Protein AF-A0A7C2RJ03-F1 (afdb_monomer)

Solvent-accessible surface area (backbone atoms only — not comparable to full-atom values): 9992 Å² total; per-residue (Å²): 130,83,78,51,50,67,60,69,65,59,98,58,30,30,73,42,54,40,82,81,33,61,77,59,50,81,39,49,30,26,39,81,53,98,84,36,63,43,45,30,35,33,19,32,22,88,83,76,47,73,24,28,19,33,37,24,24,88,75,78,29,52,71,26,69,46,74,54,98,88,27,36,29,32,69,78,78,64,47,82,33,60,50,77,50,50,44,71,35,65,67,80,34,38,35,52,39,72,67,46,77,58,89,66,24,40,37,33,43,50,76,54,55,58,72,49,42,85,48,46,83,63,85,71,71,51,73,43,62,13,71,76,80,64,50,76,38,38,60,92,64,36,35,87,67,48,76,57,97,89,42,74,44,53,21,55,71,58,88,58,38,55,58,50,40,72,74,45,41,79,81,56,61,128

Sequence (174 aa):
IDPPTLVRAENGLIKLAVADVNDGHLHRFGYQIGG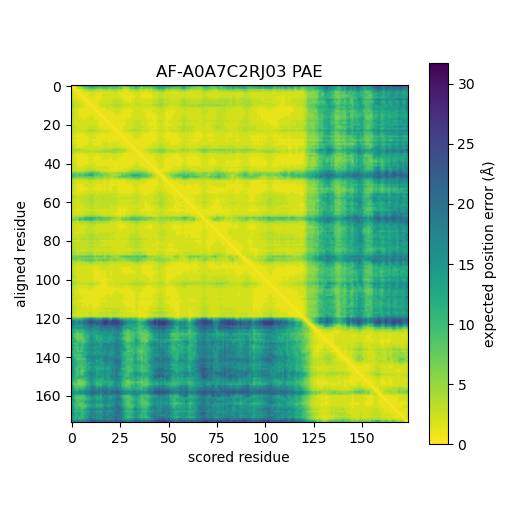TLVRFLALKTERGSIGTAFDACQICGDYGYVQEGGNIVCLNCAADIHIPTIGQGGGCNPIPLASRVEGEHLVIAVGDLAKGVASFGGSETIEVTDLVCGMKLDVADASEPVTYQGQTYYFCKMPNCAAAFKQHPEKYAR

Radius of gyration: 16.58 Å; Cα contacts (8 Å, |Δi|>4): 357; chains: 1; bounding box: 38×40×40 Å

Nearest PDB structures (foldseek):
  4i7d-assembly2_C  TM=5.861E-01  e=3.448E+00  Homo sapiens
  1k2f-a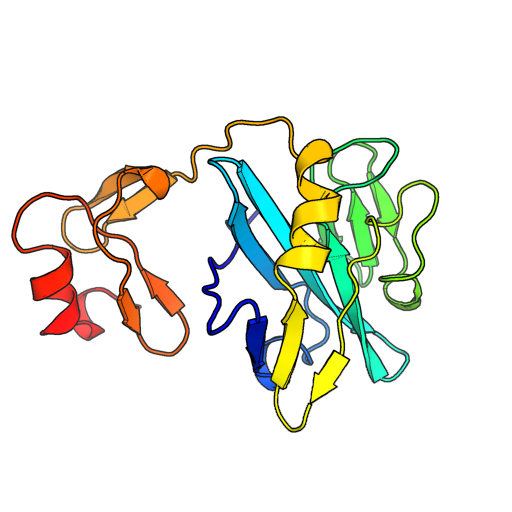ssembly2_B-2  TM=4.898E-01  e=1.266E+00  Mus musculus
  6g2d-assembly1_F  TM=4.499E-01  e=1.425E+00  Homo sapiens
  4i7b-assembly2_C  TM=5.363E-01  e=3.250E+00  Homo sapiens
  6g2d-assembly1_B  TM=4.982E-01  e=6.214E+00  Homo sapiens

Secondary structure (DSSP, 8-state):
-PPPEE---BTTEEEEEHHHH-SSS-EEEEEEETTEEEEEEEEE-TTSSEEEEES-BTTTBTT-EEEETTEEEETTT--EE-GGGTTT--TTSPPB---EEETTEEEEEHHHHHTTGGG--S----EEE-TTT--EEEGGGPPSPEEETTEEE---SSTTHHHHHHH-GGGT--

Structure (mmCIF, N/CA/C/O backbone):
data_AF-A0A7C2RJ03-F1
#
_entry.id   AF-A0A7C2RJ03-F1
#
loop_
_atom_site.group_PDB
_atom_site.id
_atom_site.type_symbol
_atom_site.label_atom_id
_atom_site.label_alt_id
_atom_site.label_comp_id
_atom_site.label_asym_id
_atom_site.label_entity_id
_atom_site.label_seq_id
_atom_site.pdbx_PDB_ins_code
_atom_site.Cartn_x
_atom_site.Cartn_y
_atom_site.Cartn_z
_atom_site.occupancy
_atom_site.B_iso_or_equiv
_atom_site.auth_seq_id
_atom_site.auth_comp_id
_atom_site.auth_asym_id
_atom_site.auth_atom_id
_atom_site.pdbx_PDB_model_num
ATOM 1 N N . ILE A 1 1 ? 13.603 2.541 7.709 1.00 67.38 1 ILE A N 1
ATOM 2 C CA . ILE A 1 1 ? 12.222 2.055 7.510 1.00 67.38 1 ILE A CA 1
ATOM 3 C C . ILE A 1 1 ? 12.260 1.042 6.410 1.00 67.38 1 ILE A C 1
ATOM 5 O O . ILE A 1 1 ? 12.878 1.325 5.389 1.00 67.38 1 ILE A O 1
ATOM 9 N N . ASP A 1 2 ? 11.661 -0.116 6.645 1.00 66.88 2 ASP A N 1
ATOM 10 C CA . ASP A 1 2 ? 11.659 -1.169 5.643 1.00 66.88 2 ASP A CA 1
ATOM 11 C C . ASP A 1 2 ? 10.883 -0.718 4.401 1.00 66.88 2 ASP A C 1
ATOM 13 O O . ASP A 1 2 ? 9.830 -0.070 4.531 1.00 66.88 2 ASP A O 1
ATOM 17 N N . PRO A 1 3 ? 11.399 -1.015 3.198 1.00 78.38 3 PRO A N 1
ATOM 18 C CA . PRO A 1 3 ? 10.695 -0.699 1.967 1.00 78.38 3 PRO A CA 1
ATOM 19 C C . PRO A 1 3 ? 9.317 -1.381 1.959 1.00 78.38 3 PRO A C 1
ATOM 21 O O . PRO A 1 3 ? 9.138 -2.422 2.596 1.00 78.38 3 PRO A O 1
ATOM 24 N N . PRO A 1 4 ? 8.324 -0.814 1.255 1.00 90.06 4 PRO A N 1
ATOM 25 C CA . PRO A 1 4 ? 7.014 -1.440 1.153 1.00 90.06 4 PRO A CA 1
ATOM 26 C C . PRO A 1 4 ? 7.115 -2.824 0.499 1.00 90.06 4 PRO A C 1
ATOM 28 O O . PRO A 1 4 ? 7.771 -2.987 -0.533 1.00 90.06 4 PRO A O 1
ATOM 31 N N . THR A 1 5 ? 6.381 -3.803 1.029 1.00 90.25 5 THR A N 1
ATOM 32 C CA . THR A 1 5 ? 6.139 -5.061 0.322 1.00 90.25 5 THR A CA 1
ATOM 33 C C . THR A 1 5 ? 5.284 -4.774 -0.901 1.00 90.25 5 THR A C 1
ATOM 35 O O . THR A 1 5 ? 4.133 -4.344 -0.822 1.00 90.25 5 THR A O 1
ATOM 38 N N . LEU A 1 6 ? 5.856 -4.988 -2.073 1.00 88.81 6 LEU A N 1
ATOM 39 C CA . LEU A 1 6 ? 5.171 -4.692 -3.318 1.00 88.81 6 LEU A CA 1
ATOM 40 C C . LEU A 1 6 ? 4.148 -5.769 -3.658 1.00 88.81 6 LEU A C 1
ATOM 42 O O . LEU A 1 6 ? 4.458 -6.964 -3.684 1.00 88.81 6 LEU A O 1
ATOM 46 N N . VAL A 1 7 ? 2.931 -5.312 -3.937 1.00 93.25 7 VAL A N 1
ATOM 47 C CA . VAL A 1 7 ? 1.754 -6.152 -4.154 1.00 93.25 7 VAL A CA 1
ATOM 48 C C . VAL A 1 7 ? 1.292 -6.081 -5.602 1.00 93.25 7 VAL A C 1
ATOM 50 O O . VAL A 1 7 ? 1.579 -5.131 -6.330 1.00 93.25 7 VAL A O 1
ATOM 53 N N . ARG A 1 8 ? 0.555 -7.107 -6.025 1.00 91.00 8 ARG A N 1
ATOM 54 C CA . ARG A 1 8 ? -0.059 -7.188 -7.353 1.00 91.00 8 ARG A CA 1
ATOM 55 C C . ARG A 1 8 ? -1.572 -7.191 -7.227 1.00 91.00 8 ARG A C 1
ATOM 57 O O . ARG A 1 8 ? -2.116 -7.554 -6.185 1.00 91.00 8 ARG A O 1
ATOM 64 N N . ALA A 1 9 ? -2.234 -6.798 -8.307 1.00 92.56 9 ALA A N 1
ATOM 65 C CA . ALA A 1 9 ? -3.679 -6.861 -8.417 1.00 92.56 9 ALA A CA 1
ATOM 66 C C . ALA A 1 9 ? -4.091 -7.912 -9.449 1.00 92.56 9 ALA A C 1
ATOM 68 O O . ALA A 1 9 ? -3.496 -8.015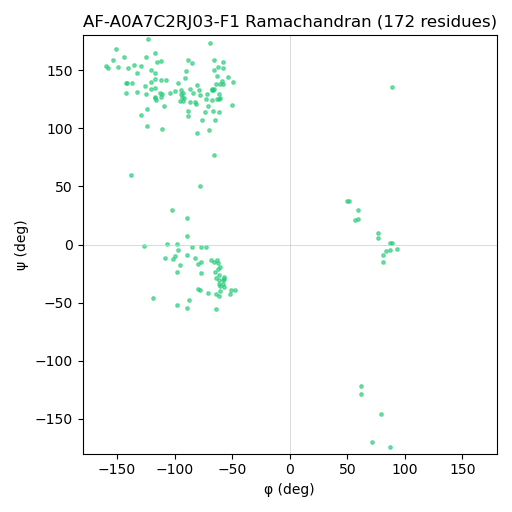 -10.520 1.00 92.56 9 ALA A O 1
ATOM 69 N N . GLU A 1 10 ? -5.164 -8.631 -9.149 1.00 91.88 10 GLU A N 1
ATOM 70 C CA . GLU A 1 10 ? -5.856 -9.529 -10.066 1.00 91.88 10 GLU A CA 1
ATOM 71 C C . GLU A 1 10 ? -7.275 -9.001 -10.265 1.00 91.88 10 GLU A C 1
ATOM 73 O O . GLU A 1 10 ? -7.992 -8.743 -9.297 1.00 91.88 10 GLU A O 1
ATOM 78 N N . ASN A 1 11 ? -7.690 -8.795 -11.518 1.00 93.75 11 ASN A N 1
ATOM 79 C CA . ASN A 1 11 ? -9.011 -8.242 -11.852 1.00 93.75 11 ASN A CA 1
ATOM 80 C C . ASN A 1 11 ? -9.340 -6.926 -11.111 1.00 93.75 11 ASN A C 1
ATOM 82 O O . ASN A 1 11 ? -10.472 -6.700 -10.689 1.00 93.75 11 ASN A O 1
ATOM 86 N N . GLY A 1 12 ? -8.338 -6.059 -10.924 1.00 95.31 12 GLY A N 1
ATOM 87 C CA . GLY A 1 12 ? -8.495 -4.772 -10.235 1.00 95.31 12 GLY A CA 1
ATOM 88 C C . GLY A 1 12 ? -8.582 -4.862 -8.707 1.00 95.31 12 GLY A C 1
ATOM 89 O O . GLY A 1 12 ? -8.886 -3.855 -8.063 1.00 95.31 12 GLY A O 1
ATOM 90 N N . LEU A 1 13 ? -8.306 -6.031 -8.121 1.00 97.94 13 LEU A N 1
ATOM 91 C CA . LEU A 1 13 ? -8.324 -6.266 -6.680 1.00 97.94 13 LEU A CA 1
ATOM 92 C C . LEU A 1 13 ? -6.958 -6.734 -6.184 1.00 97.94 13 LEU A C 1
ATOM 94 O O . LEU A 1 13 ? -6.361 -7.648 -6.745 1.00 97.94 13 LEU A O 1
ATOM 98 N N . ILE A 1 14 ? -6.505 -6.145 -5.086 1.00 98.12 14 ILE A N 1
ATOM 99 C CA . ILE A 1 14 ? -5.387 -6.647 -4.291 1.00 98.12 14 ILE A CA 1
ATOM 100 C C . ILE A 1 14 ? -5.979 -7.507 -3.181 1.00 98.12 14 ILE A C 1
ATOM 102 O O . ILE A 1 14 ? -6.941 -7.096 -2.527 1.00 98.12 14 ILE A O 1
ATOM 106 N N . LYS A 1 15 ? -5.410 -8.696 -2.982 1.00 97.75 15 LYS A N 1
ATOM 107 C CA . LYS A 1 15 ? -5.809 -9.636 -1.934 1.00 97.75 15 LYS A CA 1
ATOM 108 C C . LYS A 1 15 ? -4.595 -9.965 -1.079 1.00 97.75 15 LYS A C 1
ATOM 110 O O . LYS A 1 15 ? -3.632 -10.534 -1.579 1.00 97.75 15 LYS A O 1
ATOM 115 N N . LEU A 1 16 ? -4.655 -9.598 0.194 1.00 97.19 16 LEU A N 1
ATOM 116 C CA . LEU A 1 16 ? -3.635 -9.914 1.194 1.00 97.19 16 LEU A CA 1
ATOM 117 C C . LEU A 1 16 ? -4.195 -10.983 2.123 1.00 97.19 16 LEU A C 1
ATOM 119 O O . LEU A 1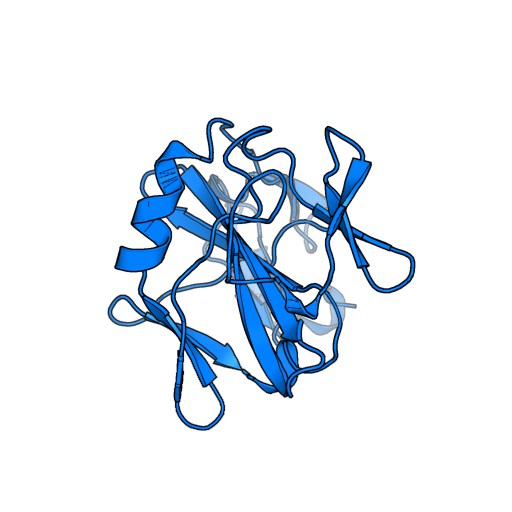 16 ? -5.384 -10.927 2.440 1.00 97.19 16 LEU A O 1
ATOM 123 N N . ALA A 1 17 ? -3.397 -11.956 2.559 1.00 97.25 17 ALA A N 1
ATOM 124 C CA . ALA A 1 17 ? -3.884 -12.896 3.560 1.00 97.25 17 ALA A CA 1
ATOM 125 C C . ALA A 1 17 ? -4.104 -12.148 4.882 1.00 97.25 17 ALA A C 1
ATOM 127 O O . ALA A 1 17 ? -3.254 -11.384 5.331 1.00 97.25 17 ALA A O 1
ATOM 128 N N . VAL A 1 18 ? -5.251 -12.367 5.523 1.00 97.88 18 VAL A N 1
ATOM 129 C CA . VAL A 1 18 ? -5.555 -11.781 6.837 1.00 97.88 18 VAL A CA 1
ATOM 130 C C . VAL A 1 18 ? -4.491 -12.181 7.858 1.00 97.88 18 VAL A C 1
ATOM 132 O O . VAL A 1 18 ? -4.117 -11.361 8.689 1.00 97.88 18 VAL A O 1
ATOM 135 N N . ALA A 1 19 ? -3.975 -13.410 7.774 1.00 96.38 19 ALA A N 1
ATOM 136 C CA . ALA A 1 19 ? -2.917 -13.906 8.650 1.00 96.38 19 ALA A CA 1
ATOM 137 C C . ALA A 1 19 ? -1.639 -13.049 8.606 1.00 96.38 19 ALA A C 1
ATOM 139 O O . ALA A 1 19 ? -0.987 -12.913 9.636 1.00 96.38 19 ALA A O 1
ATOM 140 N N . ASP A 1 20 ? -1.340 -12.424 7.464 1.00 95.00 20 ASP A N 1
ATOM 141 C CA . ASP A 1 20 ? -0.116 -11.640 7.268 1.00 95.00 20 ASP A CA 1
ATOM 142 C C . ASP A 1 20 ? -0.211 -10.233 7.868 1.00 95.00 20 ASP A C 1
ATOM 144 O O . ASP A 1 20 ? 0.805 -9.576 8.023 1.00 95.00 20 ASP A O 1
ATOM 148 N N . VAL A 1 21 ? -1.418 -9.743 8.178 1.00 96.12 21 VAL A N 1
ATOM 149 C CA . VAL A 1 21 ? -1.646 -8.349 8.622 1.00 96.12 21 VAL A CA 1
ATOM 150 C C . VAL A 1 21 ? -2.419 -8.235 9.939 1.00 96.12 21 VAL A C 1
ATOM 152 O O . VAL A 1 21 ? -2.685 -7.135 10.429 1.00 96.12 21 VAL A O 1
ATOM 155 N N . ASN A 1 22 ? -2.82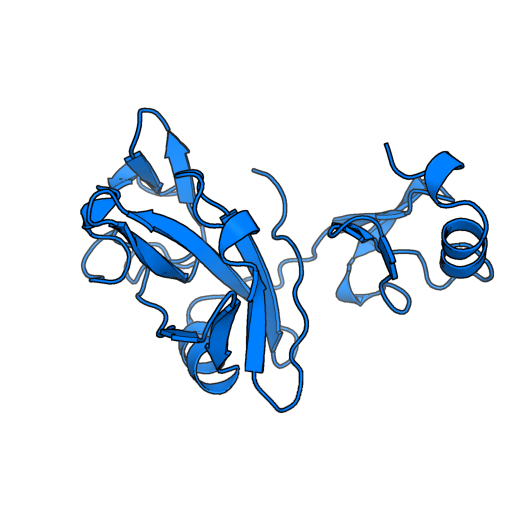5 -9.370 10.514 1.00 95.81 22 ASN A N 1
ATOM 156 C CA . ASN A 1 22 ? -3.659 -9.450 11.715 1.00 95.81 22 ASN A CA 1
ATOM 157 C C . ASN A 1 22 ? -2.855 -9.797 12.986 1.00 95.81 22 ASN A C 1
ATOM 159 O O . ASN A 1 22 ? -3.375 -10.421 13.916 1.00 95.81 22 ASN A O 1
ATOM 163 N N . ASP A 1 23 ? -1.585 -9.405 13.029 1.00 93.62 23 ASP A N 1
ATOM 164 C CA . ASP A 1 23 ? -0.640 -9.656 14.126 1.00 93.62 23 ASP A CA 1
ATOM 165 C C . ASP A 1 23 ? -0.467 -8.452 15.075 1.00 93.62 23 ASP A C 1
ATOM 167 O O . ASP A 1 23 ? 0.086 -8.596 16.161 1.00 93.62 23 ASP A O 1
ATOM 171 N N . GLY A 1 24 ? -1.000 -7.281 14.706 1.00 92.31 24 GLY A N 1
ATOM 172 C CA . GLY A 1 24 ? -0.855 -6.033 15.469 1.00 92.31 24 GLY A CA 1
ATOM 173 C C . GLY A 1 24 ? 0.381 -5.219 15.092 1.00 92.31 24 GLY A C 1
ATOM 174 O O . GLY A 1 24 ? 0.590 -4.142 15.657 1.00 92.31 24 GLY A O 1
ATOM 175 N N . HIS A 1 25 ? 1.167 -5.693 14.127 1.00 94.44 25 HIS A N 1
ATOM 176 C CA . HIS A 1 25 ? 2.282 -4.956 13.562 1.00 94.44 25 HIS A CA 1
ATOM 177 C C . HIS A 1 25 ? 1.840 -4.114 12.364 1.00 94.44 25 HIS A C 1
ATOM 179 O O . HIS A 1 25 ? 0.890 -4.448 11.658 1.00 94.44 25 HIS A O 1
ATOM 185 N N . LEU A 1 26 ? 2.510 -2.982 12.152 1.00 95.56 26 LEU A N 1
ATOM 186 C CA . LEU A 1 26 ? 2.328 -2.155 10.967 1.00 95.56 26 LEU A CA 1
ATOM 187 C C . LEU A 1 26 ? 2.983 -2.833 9.765 1.00 95.56 26 LEU A C 1
ATOM 189 O O . LEU A 1 26 ? 4.206 -2.916 9.677 1.00 95.56 26 LEU A O 1
ATOM 193 N N . HIS A 1 27 ? 2.157 -3.245 8.808 1.00 96.75 27 HIS A N 1
ATOM 194 C CA . HIS A 1 27 ? 2.600 -3.770 7.522 1.00 96.75 27 HIS A CA 1
ATOM 195 C C . HIS A 1 27 ? 2.504 -2.687 6.468 1.00 96.75 27 HIS A C 1
ATOM 197 O O . HIS A 1 27 ? 1.474 -2.020 6.348 1.00 96.75 27 HIS A O 1
ATOM 203 N N . ARG A 1 28 ? 3.573 -2.515 5.692 1.00 96.31 28 ARG A N 1
ATOM 204 C CA . ARG A 1 28 ? 3.642 -1.522 4.622 1.00 96.31 28 ARG A CA 1
ATOM 205 C C . ARG A 1 28 ? 3.660 -2.219 3.278 1.00 96.31 28 ARG A C 1
ATOM 207 O O . ARG A 1 28 ? 4.498 -3.081 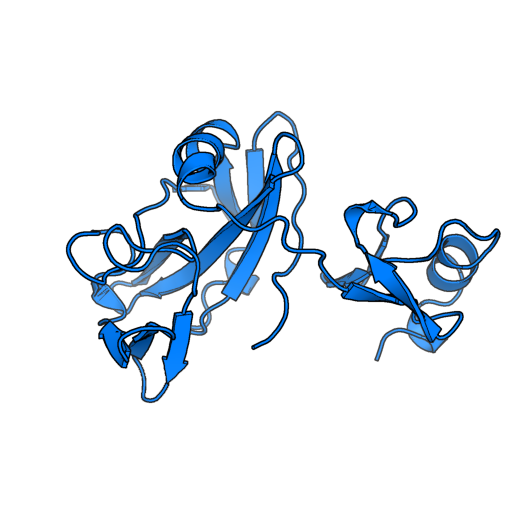3.030 1.00 96.31 28 ARG A O 1
ATOM 214 N N . PHE A 1 29 ? 2.784 -1.775 2.393 1.00 96.81 29 PHE A N 1
ATOM 215 C CA . PHE A 1 29 ? 2.659 -2.282 1.040 1.00 96.81 29 PHE A CA 1
ATOM 216 C C . PHE A 1 29 ? 2.782 -1.160 0.019 1.00 96.81 29 PHE A C 1
ATOM 218 O O . PHE A 1 29 ? 2.617 0.016 0.342 1.00 96.81 29 PHE A O 1
ATOM 225 N N . GLY A 1 30 ? 3.068 -1.527 -1.227 1.00 94.62 30 GLY A N 1
ATOM 226 C CA . GLY A 1 30 ? 3.179 -0.581 -2.329 1.00 94.62 30 GLY A CA 1
ATOM 227 C C . GLY A 1 30 ? 2.595 -1.139 -3.616 1.00 94.62 30 GLY A C 1
ATOM 228 O O . GLY A 1 30 ? 2.786 -2.313 -3.937 1.00 94.62 30 GLY A O 1
ATOM 229 N N . TYR A 1 31 ? 1.882 -0.293 -4.353 1.00 94.06 31 TYR A N 1
ATOM 230 C CA . TYR A 1 31 ? 1.304 -0.629 -5.649 1.00 94.06 31 TYR A CA 1
ATOM 231 C C . TYR A 1 31 ? 1.607 0.476 -6.665 1.00 94.06 31 TYR A C 1
ATOM 233 O O . TYR A 1 31 ? 1.409 1.657 -6.384 1.00 94.06 31 TYR A O 1
ATOM 241 N N . GLN A 1 32 ? 2.093 0.093 -7.845 1.00 89.56 32 GLN A N 1
ATOM 242 C CA . GLN A 1 32 ? 2.448 1.032 -8.909 1.00 89.56 32 GLN A CA 1
ATOM 243 C C . GLN A 1 32 ? 1.204 1.445 -9.711 1.00 89.56 32 GLN A C 1
ATOM 245 O O . GLN A 1 32 ? 0.527 0.600 -10.299 1.00 89.56 32 GLN A O 1
ATOM 250 N N . ILE A 1 33 ? 0.917 2.749 -9.772 1.00 89.12 33 ILE A N 1
ATOM 251 C CA . ILE A 1 33 ? -0.178 3.336 -10.560 1.00 89.12 33 ILE A CA 1
ATOM 252 C C . ILE A 1 33 ? 0.381 4.474 -11.404 1.00 89.12 33 ILE A C 1
ATOM 254 O O . ILE A 1 33 ? 0.762 5.512 -10.876 1.00 89.12 33 ILE A O 1
ATOM 258 N N . GLY A 1 34 ? 0.420 4.296 -12.727 1.00 82.94 34 GLY A N 1
ATOM 259 C CA . GLY A 1 34 ? 0.850 5.363 -13.640 1.00 82.94 34 GLY A CA 1
ATOM 260 C C . GLY A 1 34 ? 2.277 5.870 -13.388 1.00 82.94 34 GLY A C 1
ATOM 261 O O . GLY A 1 34 ? 2.546 7.038 -13.641 1.00 82.94 34 GLY A O 1
ATOM 262 N N . GLY A 1 35 ? 3.168 5.013 -12.873 1.00 80.50 35 GLY A N 1
ATOM 263 C CA . GLY A 1 35 ? 4.543 5.370 -12.499 1.00 80.50 35 GLY A CA 1
ATOM 264 C C . GLY A 1 35 ? 4.698 5.923 -11.078 1.00 80.50 35 GLY A C 1
ATOM 265 O O . GLY A 1 35 ? 5.823 6.133 -10.638 1.00 80.50 35 GLY A O 1
ATOM 266 N N . THR A 1 36 ? 3.599 6.131 -10.351 1.00 87.19 36 THR A N 1
ATOM 267 C CA . THR A 1 36 ? 3.618 6.500 -8.934 1.00 87.19 36 THR A CA 1
ATOM 268 C C . THR A 1 36 ? 3.504 5.254 -8.069 1.00 87.19 36 THR A C 1
ATOM 270 O O . THR A 1 36 ? 2.547 4.482 -8.189 1.00 87.19 36 THR A O 1
ATOM 273 N N . LEU A 1 37 ? 4.436 5.100 -7.132 1.00 90.12 37 LEU A N 1
ATOM 274 C CA . LEU A 1 37 ? 4.307 4.128 -6.062 1.00 90.12 37 LEU A CA 1
ATOM 275 C C . LEU A 1 37 ? 3.319 4.645 -5.014 1.00 90.12 37 LEU A C 1
ATOM 277 O O . LEU A 1 37 ? 3.637 5.522 -4.217 1.00 90.12 37 LEU A O 1
ATOM 281 N N . VAL A 1 38 ? 2.130 4.056 -4.970 1.00 95.19 38 VAL A N 1
ATOM 282 C CA . VAL A 1 38 ? 1.153 4.336 -3.918 1.00 95.19 38 VAL A CA 1
ATOM 283 C C . VAL A 1 38 ? 1.410 3.388 -2.757 1.00 95.19 38 VAL A C 1
ATOM 285 O O . VAL A 1 38 ? 1.181 2.179 -2.874 1.00 95.19 38 VAL A O 1
ATOM 288 N N . ARG A 1 39 ? 1.893 3.928 -1.636 1.00 96.94 39 ARG A N 1
ATOM 289 C CA . ARG A 1 39 ? 2.141 3.151 -0.417 1.00 96.94 39 ARG A CA 1
ATOM 290 C C . ARG A 1 39 ? 0.923 3.146 0.497 1.00 96.94 39 ARG A C 1
ATOM 292 O O . ARG A 1 39 ? 0.220 4.146 0.645 1.00 96.94 39 ARG A O 1
ATOM 299 N N . PHE A 1 40 ? 0.680 2.021 1.150 1.00 98.12 40 PHE A N 1
ATOM 300 C CA . PHE A 1 40 ? -0.392 1.889 2.127 1.00 98.12 40 PHE A CA 1
ATOM 301 C C . PHE A 1 40 ? 0.016 0.990 3.289 1.00 98.12 40 PHE A C 1
ATOM 303 O O . PHE A 1 40 ? 0.978 0.229 3.214 1.00 98.12 40 PHE A O 1
ATOM 310 N N . LEU A 1 41 ? -0.725 1.121 4.377 1.00 97.94 41 LEU A N 1
ATOM 311 C CA . LEU A 1 41 ? -0.507 0.495 5.665 1.00 97.94 41 LEU A CA 1
ATOM 312 C C . LEU A 1 41 ? -1.683 -0.425 5.979 1.00 97.94 41 LEU A C 1
ATOM 314 O O . LEU A 1 41 ? -2.836 -0.072 5.706 1.00 97.94 41 LEU A O 1
ATOM 318 N N . ALA A 1 42 ? -1.399 -1.569 6.592 1.00 97.88 42 ALA A N 1
ATOM 319 C CA . ALA A 1 42 ? -2.404 -2.438 7.190 1.00 97.88 42 ALA A CA 1
ATOM 320 C C . ALA A 1 42 ? -1.922 -2.946 8.550 1.00 97.88 42 ALA A C 1
ATOM 322 O O . ALA A 1 42 ? -0.753 -3.291 8.705 1.00 97.88 42 ALA A O 1
ATOM 323 N N . LEU A 1 43 ? -2.823 -2.985 9.529 1.00 96.31 43 LEU A N 1
ATOM 324 C CA . LEU A 1 43 ? -2.566 -3.597 10.831 1.00 96.31 43 LEU A CA 1
ATOM 325 C C . LEU A 1 43 ? -3.858 -3.953 11.552 1.00 96.31 43 LEU A C 1
ATOM 327 O O . LEU A 1 43 ? -4.893 -3.297 11.380 1.00 96.31 43 LEU A O 1
ATOM 331 N N . LYS A 1 44 ? -3.782 -4.951 12.429 1.00 95.94 44 LYS A N 1
ATOM 332 C CA . LYS A 1 44 ? -4.838 -5.221 13.402 1.00 95.94 44 LYS A CA 1
ATOM 333 C C . LYS A 1 44 ? -5.018 -4.028 14.333 1.00 95.94 44 LYS A C 1
ATOM 335 O O . LYS A 1 44 ? -4.090 -3.603 15.013 1.00 95.94 44 LYS A O 1
ATOM 340 N N . THR A 1 45 ? -6.245 -3.538 14.415 1.00 91.00 45 THR A N 1
ATOM 341 C CA . THR A 1 45 ? -6.647 -2.574 15.438 1.00 91.00 45 THR A CA 1
ATOM 342 C C . THR A 1 45 ? -7.037 -3.294 16.724 1.00 91.00 45 THR A C 1
ATOM 344 O O . THR A 1 45 ? -7.508 -4.432 16.703 1.00 91.00 45 THR A O 1
ATOM 347 N N . GLU A 1 46 ? -6.958 -2.602 17.858 1.00 85.25 46 GLU A N 1
ATOM 348 C CA . GLU A 1 46 ? -7.415 -3.136 19.151 1.00 85.25 46 GLU A CA 1
ATOM 349 C C . GLU A 1 46 ? -8.923 -3.449 19.178 1.00 85.25 46 GLU A C 1
ATOM 351 O O . GLU A 1 46 ? -9.393 -4.204 20.025 1.00 85.25 46 GLU A O 1
ATOM 356 N N . ARG A 1 47 ? -9.691 -2.926 18.210 1.00 79.81 47 ARG A N 1
ATOM 357 C CA . ARG A 1 47 ? -11.113 -3.250 18.012 1.00 79.81 47 ARG A CA 1
ATOM 358 C C . ARG A 1 47 ? -11.338 -4.606 17.331 1.00 79.81 47 ARG A C 1
ATOM 360 O O . ARG A 1 47 ? -12.481 -4.994 17.119 1.00 79.81 47 ARG A O 1
ATOM 367 N N . GLY A 1 48 ? -10.270 -5.311 16.955 1.00 81.19 48 GLY A N 1
ATOM 368 C CA . GLY A 1 48 ? -10.319 -6.613 16.286 1.00 81.19 48 GLY A CA 1
ATOM 369 C C . GLY A 1 48 ? -10.502 -6.549 14.766 1.00 81.19 48 GLY A C 1
ATOM 370 O O . GLY A 1 48 ? -10.417 -7.582 14.110 1.00 81.19 48 GLY A O 1
ATOM 371 N N . SER A 1 49 ? -10.715 -5.360 14.193 1.00 91.00 49 SER A N 1
ATOM 372 C CA . SER A 1 49 ? -10.728 -5.126 12.742 1.00 91.00 49 SER A CA 1
ATOM 373 C C . SER A 1 49 ? -9.331 -4.807 12.209 1.00 91.00 49 SER A C 1
ATOM 375 O O . SER A 1 49 ? -8.490 -4.317 12.963 1.00 91.00 49 SER A O 1
ATOM 377 N N . ILE A 1 50 ? -9.093 -4.997 10.910 1.00 97.31 50 ILE A N 1
ATOM 378 C CA . ILE A 1 50 ? -7.874 -4.513 10.244 1.00 97.31 50 ILE A CA 1
ATOM 379 C C . ILE A 1 50 ? -8.099 -3.067 9.795 1.00 97.31 50 ILE A C 1
ATOM 381 O O . ILE A 1 50 ? -9.047 -2.782 9.066 1.00 97.31 50 ILE A O 1
ATOM 385 N N . GLY A 1 51 ? -7.244 -2.156 10.252 1.00 96.69 51 GLY A N 1
ATOM 386 C CA . GLY A 1 51 ? -7.220 -0.772 9.799 1.00 96.69 51 GLY A CA 1
ATOM 387 C C . GLY A 1 51 ? -6.355 -0.650 8.551 1.00 96.69 51 GLY A C 1
ATOM 388 O O . GLY A 1 51 ? -5.245 -1.177 8.524 1.00 96.69 51 GLY A O 1
ATOM 389 N N . THR A 1 52 ? -6.850 0.057 7.535 1.00 98.31 52 THR A N 1
ATOM 390 C CA . THR A 1 52 ? -6.110 0.352 6.302 1.00 98.31 52 THR A CA 1
ATOM 391 C C . THR A 1 52 ? -6.076 1.843 6.020 1.00 98.31 52 THR A C 1
ATOM 393 O O . THR A 1 52 ? -7.084 2.546 6.134 1.00 98.31 52 THR A O 1
ATOM 396 N N . ALA A 1 53 ? -4.908 2.332 5.628 1.00 98.38 53 ALA A N 1
ATOM 397 C CA . ALA A 1 53 ? -4.698 3.732 5.293 1.00 98.38 53 ALA A CA 1
ATOM 398 C C . ALA A 1 53 ? -3.544 3.890 4.305 1.00 98.38 53 ALA A C 1
ATOM 400 O O . ALA A 1 53 ? -2.693 3.016 4.207 1.00 98.38 53 ALA A O 1
ATOM 401 N N . PHE A 1 54 ? -3.491 5.001 3.584 1.00 98.38 54 PHE A N 1
ATOM 402 C CA . PHE A 1 54 ? -2.298 5.376 2.833 1.00 98.38 54 PHE A CA 1
ATOM 403 C C . PHE A 1 54 ? -1.141 5.672 3.790 1.00 98.38 54 PHE A C 1
ATOM 405 O O . PHE A 1 54 ? -1.359 6.169 4.894 1.00 98.38 54 PHE A O 1
ATOM 412 N N . ASP A 1 55 ? 0.092 5.427 3.354 1.00 97.19 55 ASP A N 1
ATOM 413 C CA . ASP A 1 55 ? 1.306 5.819 4.087 1.00 97.19 55 ASP A CA 1
ATOM 414 C C . ASP A 1 55 ? 1.589 7.326 3.904 1.00 97.19 55 ASP A C 1
ATOM 416 O O . ASP A 1 55 ? 2.667 7.739 3.483 1.00 97.19 55 ASP A O 1
ATOM 420 N N . ALA A 1 56 ? 0.560 8.143 4.143 1.00 96.38 56 ALA A N 1
ATOM 421 C CA . ALA A 1 56 ? 0.543 9.589 3.963 1.00 96.38 56 ALA A CA 1
ATOM 422 C C . ALA A 1 56 ? -0.562 10.245 4.820 1.00 96.38 56 ALA A C 1
ATOM 424 O O . ALA A 1 56 ? -1.607 9.632 5.057 1.00 96.38 56 ALA A O 1
ATOM 425 N N . CYS A 1 57 ? -0.381 11.510 5.228 1.00 96.00 57 CYS A N 1
ATOM 426 C CA . CYS A 1 57 ? -1.464 12.344 5.787 1.00 96.00 57 CYS A CA 1
ATOM 427 C C . CYS A 1 57 ? -1.770 13.576 4.943 1.00 96.00 57 CYS A C 1
ATOM 429 O O . CYS A 1 57 ? -0.966 14.037 4.140 1.00 96.00 57 CYS A O 1
ATOM 431 N N . GLN A 1 58 ? -2.927 14.173 5.231 1.00 94.38 58 GLN A N 1
ATOM 432 C CA . GLN A 1 58 ? -3.390 15.429 4.637 1.00 94.38 58 GLN A CA 1
ATOM 433 C C . GLN A 1 58 ? -2.486 16.631 4.954 1.00 94.38 58 GLN A C 1
ATOM 435 O O . GLN A 1 58 ? -2.557 17.634 4.252 1.00 94.38 58 GLN A O 1
ATOM 440 N N . ILE A 1 59 ? -1.682 16.5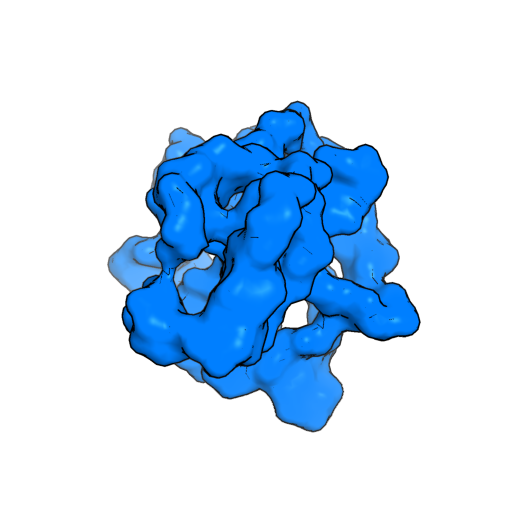55 6.023 1.00 94.88 59 ILE A N 1
ATOM 441 C CA . ILE A 1 59 ? -0.844 17.670 6.490 1.00 94.88 59 ILE A CA 1
ATOM 442 C C . ILE A 1 59 ? 0.591 17.538 5.982 1.00 94.88 59 ILE A C 1
ATOM 444 O O . ILE A 1 59 ? 1.135 18.491 5.437 1.00 94.88 59 ILE A O 1
ATOM 448 N N . CYS A 1 60 ? 1.217 16.377 6.188 1.00 94.50 60 CYS A N 1
ATOM 449 C CA . CYS A 1 60 ? 2.634 16.187 5.878 1.00 94.50 60 CYS A CA 1
ATOM 450 C C . CYS A 1 60 ? 2.869 15.581 4.492 1.00 94.50 60 CYS A C 1
ATOM 452 O O . CYS A 1 60 ? 3.981 15.684 3.998 1.00 94.50 60 CYS A O 1
ATOM 454 N N . GLY A 1 61 ? 1.869 14.961 3.860 1.00 93.00 61 GLY A N 1
ATOM 455 C CA . GLY A 1 61 ? 2.077 14.194 2.632 1.00 93.00 61 GLY A CA 1
ATOM 456 C C . GLY A 1 61 ? 2.643 12.800 2.912 1.00 93.00 61 GLY A C 1
ATOM 457 O O . GLY A 1 61 ? 2.311 12.190 3.931 1.00 93.00 61 GLY A O 1
ATOM 458 N N . ASP A 1 62 ? 3.483 12.308 2.006 1.00 93.88 62 ASP A N 1
ATOM 459 C CA . ASP A 1 62 ? 3.998 10.936 1.894 1.00 93.88 62 ASP A CA 1
ATOM 460 C C . ASP A 1 62 ? 5.291 10.661 2.676 1.00 93.88 62 ASP A C 1
ATOM 462 O O . ASP A 1 62 ? 5.983 9.688 2.387 1.00 93.88 62 ASP A O 1
ATOM 466 N N . TYR A 1 63 ? 5.609 11.442 3.714 1.00 93.06 63 TYR A N 1
ATOM 467 C CA . TYR A 1 63 ? 6.756 11.138 4.589 1.00 93.06 63 TYR A CA 1
ATOM 468 C C . TYR A 1 63 ? 6.656 9.750 5.230 1.00 93.06 63 TYR A C 1
ATOM 470 O O . TYR A 1 63 ? 7.680 9.130 5.503 1.00 93.06 63 TYR A O 1
ATOM 478 N N . GLY A 1 64 ? 5.427 9.279 5.456 1.00 94.31 64 GLY A N 1
ATOM 479 C CA . GLY A 1 64 ? 5.119 7.954 5.971 1.00 94.31 64 GLY A CA 1
ATOM 480 C C . GLY A 1 64 ? 5.109 7.837 7.493 1.00 94.31 64 GLY A C 1
ATOM 481 O O . GLY A 1 64 ? 5.229 8.818 8.239 1.00 94.31 64 GLY A O 1
ATOM 482 N N . TYR A 1 65 ? 4.950 6.593 7.938 1.00 96.31 65 TYR A N 1
ATOM 483 C CA . TYR A 1 65 ? 4.761 6.241 9.340 1.00 96.31 65 TYR A CA 1
ATOM 484 C C . TYR A 1 65 ? 5.597 5.042 9.784 1.00 96.31 65 TYR A C 1
ATOM 486 O O . TYR A 1 65 ? 5.922 4.156 8.991 1.00 96.31 65 TYR A O 1
ATOM 494 N N . VAL A 1 66 ? 5.887 4.977 11.083 1.00 95.69 66 VAL A N 1
ATOM 495 C CA . VAL A 1 66 ? 6.533 3.839 11.756 1.00 95.69 66 VAL A CA 1
ATOM 496 C C . VAL A 1 66 ? 5.731 3.434 12.990 1.00 95.69 66 VAL A C 1
ATOM 498 O O . VAL A 1 66 ? 5.020 4.258 13.548 1.00 95.69 66 VAL A O 1
ATOM 501 N N . GLN A 1 67 ? 5.808 2.176 13.417 1.00 95.56 67 GLN A N 1
ATOM 502 C CA . GLN A 1 67 ? 5.214 1.751 14.683 1.00 95.56 67 GLN A CA 1
ATOM 503 C C . GLN A 1 67 ? 6.246 1.843 15.808 1.00 95.56 67 GLN A C 1
ATOM 505 O O . GLN A 1 67 ? 7.294 1.205 15.737 1.00 95.56 67 GLN A O 1
ATOM 510 N N . GLU A 1 68 ? 5.933 2.597 16.859 1.00 93.38 68 GLU A N 1
ATOM 511 C CA . GLU A 1 68 ? 6.783 2.783 18.036 1.00 93.38 68 GLU A CA 1
ATOM 512 C C . GLU A 1 68 ? 5.921 2.845 19.300 1.00 93.38 68 GLU A C 1
ATOM 514 O O . GLU A 1 68 ? 4.846 3.438 19.304 1.00 93.38 68 GLU A O 1
ATOM 519 N N . GLY A 1 69 ? 6.368 2.211 20.389 1.00 83.44 69 GLY A N 1
ATOM 520 C CA . GLY A 1 69 ? 5.715 2.352 21.698 1.00 83.44 69 GLY A CA 1
ATOM 521 C C . GLY A 1 69 ? 4.241 1.921 21.762 1.00 83.44 69 GLY A C 1
ATOM 522 O O . GLY A 1 69 ? 3.527 2.366 22.653 1.00 83.44 69 GLY A O 1
ATOM 523 N N . GLY A 1 70 ? 3.782 1.069 20.837 1.00 86.06 70 GLY A N 1
ATOM 524 C CA . GLY A 1 70 ? 2.380 0.638 20.744 1.00 86.06 70 GLY A CA 1
ATOM 525 C C . GLY A 1 70 ? 1.483 1.556 19.908 1.00 86.06 70 GLY A C 1
ATOM 526 O O . GLY A 1 70 ? 0.308 1.251 19.743 1.00 86.06 70 GLY A O 1
ATOM 527 N N . ASN A 1 71 ? 2.031 2.623 19.330 1.00 92.69 71 ASN A N 1
ATOM 528 C CA . ASN A 1 71 ? 1.329 3.547 18.448 1.00 92.69 71 ASN A CA 1
ATOM 529 C C . ASN A 1 71 ? 2.016 3.644 17.082 1.00 92.69 71 ASN A C 1
ATOM 531 O O . ASN A 1 71 ? 3.055 3.028 16.834 1.00 92.69 71 ASN A O 1
ATOM 535 N N . ILE A 1 72 ? 1.414 4.415 16.180 1.00 95.56 72 ILE A N 1
ATOM 536 C CA . ILE A 1 72 ? 1.986 4.761 14.883 1.00 95.56 72 ILE A CA 1
ATOM 537 C C . ILE A 1 72 ? 2.498 6.205 14.937 1.00 95.56 72 ILE A C 1
ATOM 539 O O . ILE A 1 72 ? 1.768 7.101 15.324 1.00 95.56 72 ILE A O 1
ATOM 543 N N . VAL A 1 73 ? 3.731 6.464 14.521 1.00 97.00 73 VAL A N 1
ATOM 544 C CA . VAL A 1 73 ? 4.367 7.785 14.585 1.00 97.00 73 VAL A CA 1
ATOM 545 C C . VAL A 1 73 ? 4.587 8.326 13.177 1.00 97.00 73 VAL A C 1
ATOM 547 O O . VAL A 1 73 ? 5.126 7.633 12.312 1.00 97.00 73 VAL A O 1
ATOM 550 N N . CYS A 1 74 ? 4.166 9.571 12.937 1.00 96.50 74 CYS A N 1
ATOM 551 C CA . CYS A 1 74 ? 4.455 10.282 11.689 1.00 96.50 74 CYS A CA 1
ATOM 552 C C . CYS A 1 74 ? 5.932 10.677 11.628 1.00 96.50 74 CYS A C 1
ATOM 554 O O . CYS A 1 74 ? 6.443 11.336 12.532 1.00 96.50 74 CYS A O 1
ATOM 556 N N . LEU A 1 75 ? 6.600 10.366 10.524 1.00 94.81 75 LEU A N 1
ATOM 557 C CA . LEU A 1 75 ? 8.044 10.577 10.390 1.00 94.81 75 LEU A CA 1
ATOM 558 C C . LEU A 1 75 ? 8.447 12.027 10.140 1.00 94.81 75 LEU A C 1
ATOM 560 O O . LEU A 1 75 ? 9.617 12.368 10.281 1.00 94.81 75 LEU A O 1
ATOM 564 N N . ASN A 1 76 ? 7.490 12.879 9.772 1.00 95.81 76 ASN A N 1
ATOM 565 C CA . ASN A 1 76 ? 7.743 14.301 9.576 1.00 95.81 76 ASN A CA 1
ATOM 566 C C . ASN A 1 76 ? 7.555 15.103 10.868 1.00 95.81 76 ASN A C 1
ATOM 568 O O . ASN A 1 76 ? 8.440 15.839 11.289 1.00 95.81 76 ASN A O 1
ATOM 572 N N . CYS A 1 77 ? 6.378 14.981 11.490 1.00 96.69 77 CYS A N 1
ATOM 573 C CA . CYS A 1 77 ? 5.970 15.838 12.606 1.00 96.69 77 CYS A CA 1
ATOM 574 C C . CYS A 1 77 ? 5.990 15.146 13.974 1.00 96.69 77 CYS A C 1
ATOM 576 O O . CYS A 1 77 ? 5.620 15.779 14.960 1.00 96.69 77 CYS A O 1
ATOM 578 N N . ALA A 1 78 ? 6.376 13.865 14.036 1.00 96.38 78 ALA A N 1
ATOM 579 C CA . ALA A 1 78 ? 6.382 13.045 15.250 1.00 96.38 78 ALA A CA 1
ATOM 580 C C . ALA A 1 78 ? 5.017 12.940 15.957 1.00 96.38 78 ALA A C 1
ATOM 582 O O . ALA A 1 78 ? 4.950 12.640 17.148 1.00 96.38 78 ALA A O 1
ATOM 583 N N . ALA A 1 79 ? 3.916 13.192 15.238 1.00 96.62 79 ALA A N 1
ATOM 584 C CA . ALA A 1 79 ? 2.581 12.995 15.783 1.00 96.62 79 ALA A CA 1
ATOM 585 C C . ALA A 1 79 ? 2.375 11.523 16.153 1.00 96.62 79 ALA A C 1
ATOM 587 O O . ALA A 1 79 ? 2.608 10.640 15.324 1.00 96.62 79 ALA A O 1
ATOM 588 N N . ASP A 1 80 ? 1.911 11.307 17.381 1.00 95.50 80 ASP A N 1
ATOM 589 C CA . ASP A 1 80 ? 1.614 9.997 17.946 1.00 95.50 80 ASP A CA 1
ATOM 590 C C . ASP A 1 80 ? 0.168 9.599 17.611 1.00 95.50 80 ASP A C 1
ATOM 592 O O . ASP A 1 80 ? -0.791 10.276 17.993 1.00 95.50 80 ASP A O 1
ATOM 596 N N . ILE A 1 81 ? 0.013 8.543 16.817 1.00 96.38 81 ILE A N 1
ATOM 597 C CA . ILE A 1 81 ? -1.250 8.104 16.233 1.00 96.38 81 ILE A CA 1
ATOM 598 C C . ILE A 1 81 ? -1.714 6.816 16.899 1.00 96.38 81 ILE A C 1
ATOM 600 O O . ILE A 1 81 ? -1.093 5.757 16.792 1.00 96.38 81 ILE A O 1
ATOM 604 N N . HIS A 1 82 ? -2.882 6.896 17.522 1.00 94.62 82 HIS A N 1
ATOM 605 C CA . HIS A 1 82 ? -3.512 5.768 18.184 1.00 94.62 82 HIS A CA 1
ATOM 606 C C . HIS A 1 82 ? -3.953 4.695 17.177 1.00 94.62 82 HIS A C 1
ATOM 608 O O . HIS A 1 82 ? -4.761 4.948 16.285 1.00 94.62 82 HIS A O 1
ATOM 614 N N . ILE A 1 83 ? -3.501 3.453 17.364 1.00 95.00 83 ILE A N 1
ATOM 615 C CA . ILE A 1 83 ? -3.871 2.316 16.500 1.00 95.00 83 ILE A CA 1
ATOM 616 C C . ILE A 1 83 ? -5.402 2.167 16.307 1.00 95.00 83 ILE A C 1
ATOM 618 O O . ILE A 1 83 ? -5.842 1.918 15.180 1.00 95.00 83 ILE A O 1
ATOM 622 N N . PRO A 1 84 ? -6.265 2.376 17.327 1.00 93.56 84 PRO A N 1
ATOM 623 C CA . PRO A 1 84 ? -7.719 2.321 17.148 1.00 93.56 84 PRO A CA 1
ATOM 624 C C . PRO A 1 84 ? -8.326 3.366 16.197 1.00 93.56 84 PRO A C 1
ATOM 626 O O . PRO A 1 84 ? -9.504 3.236 15.850 1.00 93.56 84 PRO A O 1
ATOM 629 N N . THR A 1 85 ? -7.590 4.413 15.803 1.00 94.19 85 THR A N 1
ATOM 630 C CA . THR A 1 85 ? -8.064 5.459 14.874 1.00 94.19 85 THR A CA 1
ATOM 631 C C . THR A 1 85 ? -7.623 5.235 13.431 1.00 94.19 85 THR A C 1
ATOM 633 O O . THR A 1 85 ? -8.070 5.961 12.540 1.00 94.19 85 THR A O 1
ATOM 636 N N . ILE A 1 86 ? -6.807 4.213 13.159 1.00 95.25 86 ILE A N 1
ATOM 637 C CA . ILE A 1 86 ? -6.394 3.881 11.793 1.00 95.25 86 ILE A CA 1
ATOM 638 C C . ILE A 1 86 ? -7.629 3.534 10.950 1.00 95.25 86 ILE A C 1
ATOM 640 O O . ILE A 1 86 ? -8.459 2.711 11.335 1.00 95.25 86 ILE A O 1
ATOM 644 N N . GLY A 1 87 ? -7.768 4.217 9.809 1.00 93.31 87 GLY A N 1
ATOM 645 C CA . GLY A 1 87 ? -8.943 4.148 8.934 1.00 93.31 87 GLY A CA 1
ATOM 646 C C . GLY A 1 87 ? -10.025 5.209 9.197 1.00 93.31 87 GLY A C 1
ATOM 647 O O . GLY A 1 87 ? -10.985 5.273 8.437 1.00 93.31 87 GLY A O 1
ATOM 648 N N . GLN A 1 88 ? -9.891 6.067 10.220 1.00 91.56 88 GLN A N 1
ATOM 649 C CA . GLN A 1 88 ? -10.844 7.166 10.492 1.00 91.56 88 GLN A CA 1
ATOM 650 C C . GLN A 1 88 ? -10.386 8.528 9.940 1.00 91.56 88 GLN A C 1
ATOM 652 O O . GLN A 1 88 ? -11.221 9.379 9.644 1.00 91.56 88 GLN A O 1
ATOM 657 N N . GLY A 1 89 ? -9.081 8.720 9.729 1.00 91.12 89 GLY A N 1
ATOM 658 C CA . GLY A 1 89 ? -8.517 9.930 9.122 1.00 91.12 89 GLY A CA 1
ATOM 659 C C . GLY A 1 89 ? -8.564 11.171 10.021 1.00 91.12 89 GLY A C 1
ATOM 660 O O . GLY A 1 89 ? -8.843 11.084 11.217 1.00 91.12 89 GLY A O 1
ATOM 661 N N . GLY A 1 90 ? -8.246 12.329 9.432 1.00 91.19 90 GLY A N 1
ATOM 662 C CA . GLY A 1 90 ? -8.236 13.640 10.091 1.00 91.19 90 GLY A CA 1
ATOM 663 C C . GLY A 1 90 ? -6.902 14.011 10.753 1.00 91.19 90 GLY A C 1
ATOM 664 O O . GLY A 1 90 ? -6.280 13.214 11.451 1.00 91.19 90 GLY A O 1
ATOM 665 N N . GLY A 1 91 ? -6.458 15.255 10.560 1.00 90.44 91 GLY A N 1
ATOM 666 C CA . GLY A 1 91 ? -5.213 15.748 11.153 1.00 90.44 91 GLY A CA 1
ATOM 667 C C . GLY A 1 91 ? -3.984 14.965 10.675 1.00 90.44 91 GLY A C 1
ATOM 668 O O . GLY A 1 91 ? -3.781 14.790 9.474 1.00 90.44 91 GLY A O 1
ATOM 669 N N . CYS A 1 92 ? -3.164 14.499 11.623 1.00 94.06 92 CYS A N 1
ATOM 670 C CA . CYS A 1 92 ? -1.982 13.677 11.336 1.00 94.06 92 CYS A CA 1
ATOM 671 C C . CYS A 1 92 ? -2.291 12.177 11.193 1.00 94.06 92 CYS A C 1
ATOM 673 O O . CYS A 1 92 ? -1.368 11.414 10.900 1.00 94.06 92 CYS A O 1
ATOM 675 N N . ASN A 1 93 ? -3.549 11.741 11.372 1.00 96.31 93 ASN A N 1
ATOM 676 C CA . ASN A 1 93 ? -3.912 10.357 11.068 1.00 96.31 93 ASN A CA 1
ATOM 677 C C . ASN A 1 93 ? -3.610 10.056 9.590 1.00 96.31 93 ASN A C 1
ATOM 679 O O . ASN A 1 93 ? -3.911 10.894 8.728 1.00 96.31 93 ASN A O 1
ATOM 683 N N . PRO A 1 94 ? -3.094 8.853 9.288 1.00 97.50 94 PRO A N 1
ATOM 684 C CA . PRO A 1 94 ? -3.002 8.355 7.924 1.00 97.50 94 PRO A CA 1
ATOM 685 C C . PRO A 1 94 ? -4.333 8.506 7.168 1.00 97.50 94 PRO A C 1
ATOM 687 O O . PRO A 1 94 ? -5.410 8.274 7.734 1.00 97.50 94 PRO A O 1
ATOM 690 N N . ILE A 1 95 ? -4.277 8.891 5.889 1.00 98.12 95 ILE A N 1
ATOM 691 C CA . ILE A 1 95 ? -5.475 9.051 5.049 1.00 98.12 95 ILE A CA 1
ATOM 692 C C . ILE A 1 95 ? -6.157 7.682 4.903 1.00 98.12 95 ILE A C 1
ATOM 694 O O . ILE A 1 95 ? -5.504 6.740 4.455 1.00 98.12 95 ILE A O 1
ATOM 698 N N . PRO A 1 96 ? -7.451 7.534 5.234 1.00 98.12 96 PRO A N 1
ATOM 699 C CA . PRO A 1 96 ? -8.131 6.247 5.157 1.00 98.12 96 PRO A CA 1
ATOM 700 C C . PRO A 1 96 ? -8.105 5.639 3.757 1.00 98.12 96 PRO A C 1
ATOM 702 O O . PRO A 1 96 ? -8.358 6.322 2.764 1.00 98.12 96 PRO A O 1
ATOM 705 N N . LEU A 1 97 ? -7.876 4.331 3.701 1.00 98.56 97 LEU A N 1
ATOM 706 C CA . LEU A 1 97 ? -7.985 3.528 2.491 1.00 98.56 97 LEU A CA 1
ATOM 707 C C . LEU A 1 97 ? -9.113 2.526 2.699 1.00 98.56 97 LEU A C 1
ATOM 709 O O . LEU A 1 97 ? -9.089 1.763 3.664 1.00 98.56 97 LEU A O 1
ATOM 713 N N . ALA A 1 98 ? -10.099 2.525 1.805 1.00 98.25 98 ALA A N 1
ATOM 714 C CA . ALA A 1 98 ? -11.196 1.572 1.875 1.00 98.25 98 ALA A CA 1
ATOM 715 C C . ALA A 1 98 ? -10.688 0.142 1.639 1.00 98.25 98 ALA A C 1
ATOM 717 O O . ALA A 1 98 ? -9.927 -0.127 0.708 1.00 98.25 98 ALA A O 1
ATOM 718 N N . SER A 1 99 ? -11.135 -0.777 2.486 1.00 97.94 99 SER A N 1
ATOM 719 C CA . SER A 1 99 ? -10.849 -2.203 2.389 1.00 97.94 99 SER A CA 1
ATOM 720 C C . SER A 1 99 ? -12.001 -3.004 2.988 1.00 97.94 99 SER A C 1
ATOM 722 O O . SER A 1 99 ? -12.900 -2.455 3.632 1.00 97.94 99 SER A O 1
ATOM 724 N N . ARG A 1 100 ? -12.001 -4.312 2.749 1.00 97.69 100 ARG A N 1
ATOM 725 C CA . ARG A 1 100 ? -12.954 -5.245 3.356 1.00 97.69 100 ARG A CA 1
ATOM 726 C C . ARG A 1 100 ? -12.316 -6.612 3.528 1.00 97.69 100 ARG A C 1
ATOM 728 O O . ARG A 1 100 ? -11.438 -6.978 2.755 1.00 97.69 100 ARG A O 1
ATOM 735 N N . VAL A 1 101 ? -12.781 -7.371 4.510 1.00 97.62 101 VAL A N 1
ATOM 736 C CA . VAL A 1 101 ? -12.378 -8.770 4.680 1.00 97.62 101 VAL A CA 1
ATOM 737 C C . VAL A 1 101 ? -13.371 -9.666 3.938 1.00 97.62 101 VAL A C 1
ATOM 739 O O . VAL A 1 101 ? -14.575 -9.580 4.168 1.00 97.62 101 VAL A O 1
ATOM 742 N N . GLU A 1 102 ? -12.864 -10.519 3.051 1.00 97.50 102 GLU A N 1
ATOM 743 C CA . GLU A 1 102 ? -13.611 -11.556 2.334 1.00 97.50 102 GLU A CA 1
ATOM 744 C C . GLU A 1 102 ? -12.952 -12.916 2.604 1.00 97.50 102 GLU A C 1
ATOM 746 O O . GLU A 1 102 ? -11.911 -13.245 2.032 1.00 97.50 102 GLU A O 1
ATOM 751 N N . GLY A 1 103 ? -13.547 -13.710 3.499 1.00 95.94 103 GLY A N 1
ATOM 752 C CA . GLY A 1 103 ? -12.955 -14.976 3.936 1.00 95.94 103 GLY A CA 1
ATOM 753 C C . GLY A 1 103 ? -11.602 -14.751 4.617 1.00 95.94 103 GLY A C 1
ATOM 754 O O . GLY A 1 103 ? -11.516 -14.013 5.595 1.00 95.94 103 GLY A O 1
ATOM 755 N N . GLU A 1 104 ? -10.549 -15.370 4.084 1.00 96.94 104 GLU A N 1
ATOM 756 C CA . GLU A 1 104 ? -9.177 -15.262 4.602 1.00 96.94 104 GLU A CA 1
ATOM 757 C C . GLU A 1 104 ? -8.383 -14.100 3.987 1.00 96.94 104 GLU A C 1
ATOM 759 O O . GLU A 1 104 ? -7.184 -13.973 4.238 1.00 96.94 104 GLU A O 1
ATOM 764 N N . HIS A 1 105 ? -9.027 -13.237 3.193 1.00 98.19 105 HIS A N 1
ATOM 765 C CA . HIS A 1 105 ? -8.353 -12.151 2.490 1.00 98.19 105 HIS A CA 1
ATOM 766 C C . HIS A 1 105 ? -8.831 -10.765 2.922 1.00 98.19 105 HIS A C 1
ATOM 768 O O . HIS A 1 105 ? -10.029 -10.489 2.974 1.00 98.19 105 HIS A O 1
ATOM 774 N N . LEU A 1 106 ? -7.881 -9.859 3.145 1.00 98.31 106 LEU A N 1
ATOM 775 C CA . LEU A 1 106 ? -8.111 -8.422 3.108 1.00 98.31 106 LEU A CA 1
ATOM 776 C C . LEU A 1 106 ? -8.085 -7.970 1.645 1.00 98.31 106 LEU A C 1
ATOM 778 O O . LEU A 1 106 ? -7.089 -8.156 0.945 1.00 98.31 106 LEU A O 1
ATOM 782 N N . VAL A 1 107 ? -9.183 -7.377 1.189 1.00 98.50 107 VAL A N 1
ATOM 783 C CA . VAL A 1 107 ? -9.389 -6.981 -0.203 1.00 98.50 107 VAL A CA 1
ATOM 784 C C . VAL A 1 107 ? -9.414 -5.466 -0.329 1.00 98.50 107 VAL A C 1
ATOM 786 O O . VAL A 1 107 ? -10.201 -4.783 0.332 1.00 98.50 107 VAL A O 1
ATOM 789 N N . ILE A 1 108 ? -8.579 -4.951 -1.230 1.00 98.69 108 ILE A N 1
ATOM 790 C CA . ILE A 1 108 ? -8.453 -3.527 -1.552 1.00 98.69 108 ILE A CA 1
ATOM 791 C C . ILE A 1 108 ? -8.652 -3.365 -3.059 1.00 98.69 108 ILE A C 1
ATOM 793 O O . ILE A 1 108 ? -8.025 -4.066 -3.855 1.00 98.69 108 ILE A O 1
ATOM 797 N N . ALA A 1 109 ? -9.532 -2.454 -3.474 1.00 98.62 109 ALA A N 1
ATOM 798 C CA . ALA A 1 109 ? -9.712 -2.163 -4.891 1.00 98.62 109 ALA A CA 1
ATOM 799 C C . ALA A 1 109 ? -8.615 -1.215 -5.388 1.00 98.62 109 ALA A C 1
ATOM 801 O O . ALA A 1 109 ? -8.322 -0.199 -4.757 1.00 98.62 109 ALA A O 1
ATOM 802 N N . VAL A 1 110 ? -8.066 -1.482 -6.576 1.00 98.00 110 VAL A N 1
ATOM 803 C CA . VAL A 1 110 ? -7.105 -0.572 -7.225 1.00 98.00 110 VAL A CA 1
ATOM 804 C C . VAL A 1 110 ? -7.720 0.816 -7.437 1.00 98.00 110 VAL A C 1
ATOM 806 O O . VAL A 1 110 ? -7.033 1.823 -7.300 1.00 98.00 110 VAL A O 1
ATOM 809 N N . GLY A 1 111 ? -9.030 0.886 -7.699 1.00 98.19 111 GLY A N 1
ATOM 810 C CA . GLY A 1 111 ? -9.754 2.155 -7.806 1.00 98.19 111 GLY A CA 1
ATOM 811 C C . GLY A 1 111 ? -9.790 2.967 -6.505 1.00 98.19 111 GLY A C 1
ATOM 812 O O . GLY A 1 111 ? -9.825 4.193 -6.565 1.00 98.19 111 GLY A O 1
ATOM 813 N N . ASP A 1 112 ? -9.743 2.317 -5.338 1.00 98.62 112 ASP A N 1
ATOM 814 C CA . ASP A 1 112 ? -9.638 3.014 -4.053 1.00 98.62 112 ASP A CA 1
ATOM 815 C C . ASP A 1 112 ? -8.207 3.487 -3.792 1.00 98.62 112 ASP A C 1
ATOM 817 O O . ASP A 1 112 ? -8.025 4.623 -3.363 1.00 98.62 112 ASP A O 1
ATOM 821 N N . LEU A 1 113 ? -7.195 2.683 -4.141 1.00 97.69 113 LEU A N 1
ATOM 822 C CA . LEU A 1 113 ? -5.791 3.108 -4.088 1.00 97.69 113 LEU A CA 1
ATOM 823 C C . LEU A 1 113 ? -5.506 4.306 -4.998 1.00 97.69 113 LEU A C 1
ATOM 825 O O . LEU A 1 113 ? -4.800 5.229 -4.599 1.00 97.69 113 LEU A O 1
ATOM 829 N N . ALA A 1 114 ? -6.095 4.329 -6.196 1.00 96.81 114 ALA A N 1
ATOM 830 C CA . ALA A 1 114 ? -5.922 5.417 -7.154 1.00 96.81 114 ALA A CA 1
ATOM 831 C C . ALA A 1 114 ? -6.326 6.790 -6.584 1.00 96.81 114 ALA A C 1
ATOM 833 O O . ALA A 1 114 ? -5.759 7.808 -6.977 1.00 96.81 114 ALA A O 1
ATOM 834 N N . LYS A 1 115 ? -7.254 6.834 -5.616 1.00 97.25 115 LYS A N 1
ATOM 835 C CA . LYS A 1 115 ? -7.670 8.076 -4.940 1.00 97.25 115 LYS A CA 1
ATOM 836 C C . LYS A 1 115 ? -6.541 8.716 -4.129 1.00 97.25 115 LYS A C 1
ATOM 838 O O . LYS A 1 115 ? -6.586 9.918 -3.891 1.00 97.25 115 LYS A O 1
ATOM 843 N N . GLY A 1 116 ? -5.548 7.929 -3.714 1.00 94.94 116 GLY A N 1
ATOM 844 C CA . GLY A 1 116 ? -4.395 8.399 -2.951 1.00 94.94 116 GLY A CA 1
ATOM 845 C C . GLY A 1 116 ? -3.215 8.852 -3.802 1.00 94.94 116 GLY A C 1
ATOM 846 O O . GLY A 1 116 ? -2.302 9.435 -3.241 1.00 94.94 116 GLY A O 1
ATOM 847 N N . VAL A 1 117 ? -3.212 8.638 -5.127 1.00 94.38 117 VAL A N 1
ATOM 848 C CA . VAL A 1 117 ? -2.054 8.939 -6.004 1.00 94.38 117 VAL A CA 1
ATOM 849 C C . VAL A 1 117 ? -1.542 10.367 -5.817 1.00 94.38 117 VAL A C 1
ATOM 851 O O . VAL A 1 117 ? -0.343 10.574 -5.698 1.00 94.38 117 VAL A O 1
ATOM 854 N N . ALA A 1 118 ? -2.442 11.348 -5.711 1.00 93.38 118 ALA A N 1
ATOM 855 C CA . ALA A 1 118 ? -2.072 12.754 -5.532 1.00 93.38 118 ALA A CA 1
ATOM 856 C C . ALA A 1 118 ? -1.378 13.059 -4.188 1.00 93.38 118 ALA A C 1
ATOM 858 O O . ALA A 1 118 ? -0.801 14.132 -4.035 1.00 93.38 118 ALA A O 1
ATOM 859 N N . SER A 1 119 ? -1.446 12.149 -3.213 1.00 93.75 119 SER A N 1
ATOM 860 C CA . SER A 1 119 ? -0.732 12.260 -1.938 1.00 93.75 119 SER A CA 1
ATOM 861 C C . SER A 1 119 ? 0.724 11.803 -2.026 1.00 93.75 119 SER A C 1
ATOM 863 O O . SER A 1 119 ? 1.465 12.068 -1.086 1.00 93.75 119 SER A O 1
ATOM 865 N N . PHE A 1 120 ? 1.125 11.157 -3.127 1.00 91.62 120 PHE A N 1
ATOM 866 C CA . PHE A 1 120 ? 2.475 10.649 -3.364 1.00 91.62 120 PHE A CA 1
ATOM 867 C C . PHE A 1 120 ? 3.134 11.479 -4.468 1.00 91.62 120 PHE A C 1
ATOM 869 O O . PHE A 1 120 ? 2.838 11.324 -5.654 1.00 91.62 120 PHE A O 1
ATOM 876 N N . GLY A 1 121 ? 3.970 12.430 -4.052 1.00 72.38 121 GLY A N 1
ATOM 877 C CA . GLY A 1 121 ? 4.591 13.428 -4.929 1.00 72.38 121 GLY A CA 1
ATOM 878 C C . GLY A 1 121 ? 6.040 13.109 -5.292 1.00 72.38 121 GLY A C 1
ATOM 879 O O . GLY A 1 121 ? 6.600 13.736 -6.193 1.00 72.38 121 GLY A O 1
ATOM 880 N N . GLY A 1 122 ? 6.651 12.141 -4.606 1.00 63.12 122 GLY A N 1
ATOM 881 C CA . GLY A 1 122 ? 7.984 11.652 -4.919 1.00 63.12 122 GLY A CA 1
ATOM 882 C C . GLY A 1 122 ? 7.955 10.593 -6.017 1.00 63.12 122 GLY A C 1
ATOM 883 O O . GLY A 1 122 ? 7.242 9.596 -5.918 1.00 63.12 122 GLY A O 1
ATOM 884 N N . SER A 1 123 ? 8.800 10.755 -7.038 1.00 53.56 123 SER A N 1
ATOM 885 C CA . SER A 1 123 ? 9.334 9.609 -7.782 1.00 53.56 123 SER A CA 1
ATOM 886 C C . SER A 1 123 ? 10.208 8.816 -6.812 1.00 53.56 123 SER A C 1
ATOM 888 O O . SER A 1 123 ? 11.428 8.965 -6.804 1.00 53.56 123 SER A O 1
ATOM 890 N N . GLU A 1 124 ? 9.590 8.046 -5.921 1.00 58.22 124 GLU A N 1
ATOM 891 C CA . GLU A 1 124 ? 10.323 7.143 -5.050 1.00 58.22 124 GLU A CA 1
ATOM 892 C C . GLU A 1 124 ? 10.873 6.006 -5.900 1.00 58.22 124 GLU A C 1
ATOM 894 O O . GLU A 1 124 ? 10.176 5.048 -6.236 1.00 58.22 124 GLU A O 1
ATOM 899 N N . THR A 1 125 ? 12.146 6.140 -6.259 1.00 61.91 125 THR A N 1
ATOM 900 C CA . THR A 1 125 ? 12.947 5.041 -6.775 1.00 61.91 125 THR A CA 1
ATOM 901 C C . THR A 1 125 ? 13.076 4.024 -5.648 1.00 61.91 125 THR A C 1
ATOM 903 O O . THR A 1 125 ? 13.768 4.280 -4.655 1.00 61.91 125 THR A O 1
ATOM 906 N N . ILE A 1 126 ? 12.386 2.888 -5.744 1.00 73.31 126 ILE A N 1
ATOM 907 C CA . ILE A 1 126 ? 12.584 1.827 -4.758 1.00 73.31 126 ILE A CA 1
ATOM 908 C C . ILE A 1 126 ? 13.846 1.086 -5.161 1.00 73.31 126 ILE A C 1
ATOM 910 O O . ILE A 1 126 ? 13.808 0.193 -6.005 1.00 73.31 126 ILE A O 1
ATOM 914 N N . GLU A 1 127 ? 14.966 1.458 -4.551 1.00 79.56 127 GLU A N 1
ATOM 915 C CA . GLU A 1 127 ? 16.194 0.692 -4.698 1.00 79.56 127 GLU A CA 1
ATOM 916 C C . GLU A 1 127 ? 16.082 -0.634 -3.944 1.00 79.56 127 GLU A C 1
ATOM 918 O O . GLU A 1 127 ? 15.936 -0.691 -2.722 1.00 79.56 127 GLU A O 1
ATOM 923 N N . VAL A 1 128 ? 16.194 -1.718 -4.696 1.00 84.31 128 VAL A N 1
ATOM 924 C CA . VAL A 1 128 ? 16.280 -3.089 -4.204 1.00 84.31 128 VAL A CA 1
ATOM 925 C C . VAL A 1 128 ? 17.584 -3.706 -4.685 1.00 84.31 128 VAL A C 1
ATOM 927 O O . VAL A 1 128 ? 18.112 -3.357 -5.742 1.00 84.31 128 VAL A O 1
ATOM 930 N N . THR A 1 129 ? 18.124 -4.631 -3.897 1.00 88.94 129 THR A N 1
ATOM 931 C CA . THR A 1 129 ? 19.324 -5.379 -4.278 1.00 88.94 129 THR A CA 1
ATOM 932 C C . THR A 1 129 ? 18.908 -6.705 -4.899 1.00 88.94 129 THR A C 1
ATOM 934 O O . THR A 1 129 ? 18.229 -7.505 -4.257 1.00 88.94 129 THR A O 1
ATOM 937 N N . ASP A 1 130 ? 19.352 -6.960 -6.126 1.00 91.50 130 ASP A N 1
ATOM 938 C CA . ASP A 1 130 ? 19.265 -8.274 -6.754 1.00 91.50 130 ASP A CA 1
ATOM 939 C C . ASP A 1 130 ? 20.077 -9.286 -5.927 1.00 91.50 130 ASP A C 1
ATOM 941 O O . ASP A 1 130 ? 21.302 -9.188 -5.846 1.00 91.50 130 ASP A O 1
ATOM 945 N N . LEU A 1 131 ? 19.414 -10.267 -5.308 1.00 92.75 131 LEU A N 1
ATOM 946 C CA . LEU A 1 131 ? 20.078 -11.245 -4.433 1.00 92.75 131 LEU A CA 1
ATOM 947 C C . LEU A 1 131 ? 21.013 -12.215 -5.174 1.00 92.75 131 LEU A C 1
ATOM 949 O O . LEU A 1 131 ? 21.796 -12.912 -4.531 1.00 92.75 131 LEU A O 1
ATOM 953 N N . VAL A 1 132 ? 20.942 -12.283 -6.506 1.00 94.81 132 VAL A N 1
ATOM 954 C CA . VAL A 1 132 ? 21.793 -13.155 -7.323 1.00 94.81 132 VAL A CA 1
ATOM 955 C C . VAL A 1 132 ? 23.099 -12.464 -7.688 1.00 94.81 132 VAL A C 1
ATOM 957 O O . VAL A 1 132 ? 24.159 -13.074 -7.546 1.00 94.81 132 VAL A O 1
ATOM 960 N N . CYS A 1 133 ? 23.048 -11.215 -8.157 1.00 93.75 133 CYS A N 1
ATOM 961 C CA . CYS A 1 133 ? 24.245 -10.502 -8.623 1.00 93.75 133 CYS A CA 1
ATOM 962 C C . CYS A 1 133 ? 24.721 -9.364 -7.706 1.00 93.75 133 CYS A C 1
ATOM 964 O O . CYS A 1 133 ? 25.824 -8.857 -7.896 1.00 93.75 133 CYS A O 1
ATOM 966 N N . GLY A 1 134 ? 23.923 -8.956 -6.717 1.00 91.38 134 GLY A N 1
ATOM 967 C CA . GLY A 1 134 ? 24.228 -7.846 -5.811 1.00 91.38 134 GLY A CA 1
ATOM 968 C C . GLY A 1 134 ? 24.026 -6.458 -6.426 1.00 91.38 134 GLY A C 1
ATOM 969 O O . GLY A 1 134 ? 24.360 -5.455 -5.795 1.00 91.38 134 GLY A O 1
ATOM 970 N N . MET A 1 135 ? 23.500 -6.377 -7.650 1.00 91.88 135 MET A N 1
ATOM 971 C CA . MET A 1 135 ? 23.217 -5.104 -8.306 1.00 91.88 135 MET A CA 1
ATOM 972 C C . MET A 1 135 ? 22.084 -4.386 -7.573 1.00 91.88 135 MET A C 1
ATOM 974 O O . MET A 1 135 ? 21.045 -4.985 -7.301 1.00 91.88 135 MET A O 1
ATOM 978 N N . LYS A 1 136 ? 22.270 -3.097 -7.290 1.00 89.56 136 LYS A N 1
ATOM 979 C CA . LYS A 1 136 ? 21.169 -2.224 -6.888 1.00 89.56 136 LYS A CA 1
ATOM 980 C C . LYS A 1 136 ? 20.388 -1.811 -8.125 1.00 89.56 136 LYS A C 1
ATOM 982 O O . LYS A 1 136 ? 20.990 -1.433 -9.130 1.00 89.56 136 LYS A O 1
ATOM 987 N N . LEU A 1 137 ? 19.071 -1.898 -8.060 1.00 88.00 137 LEU A N 1
ATOM 988 C CA . LEU A 1 137 ? 18.192 -1.449 -9.127 1.00 88.00 137 LEU A CA 1
ATOM 989 C C . LEU A 1 137 ? 16.963 -0.769 -8.557 1.00 88.00 137 LEU A C 1
ATOM 991 O O . LEU A 1 137 ? 16.497 -1.123 -7.477 1.00 88.00 137 LEU A O 1
ATOM 995 N N . ASP A 1 138 ? 16.411 0.151 -9.334 1.00 84.31 138 ASP A N 1
ATOM 996 C CA . ASP A 1 138 ? 15.038 0.575 -9.134 1.00 84.31 138 ASP A CA 1
ATOM 997 C C . ASP A 1 138 ? 14.103 -0.595 -9.471 1.00 84.31 138 ASP A C 1
ATOM 999 O O . ASP A 1 138 ? 14.248 -1.245 -10.510 1.00 84.31 138 ASP A O 1
ATOM 1003 N N . VAL A 1 139 ? 13.125 -0.858 -8.610 1.00 80.06 139 VAL A N 1
ATOM 1004 C CA . VAL A 1 139 ? 11.996 -1.754 -8.883 1.00 80.06 139 VAL A CA 1
ATOM 1005 C C . VAL A 1 139 ? 11.355 -1.466 -10.241 1.00 80.06 139 VAL A C 1
ATOM 1007 O O . VAL A 1 139 ? 10.989 -2.412 -10.939 1.00 80.06 139 VAL A O 1
ATOM 1010 N N . ALA A 1 140 ? 11.222 -0.195 -10.634 1.00 76.00 140 ALA A N 1
ATOM 1011 C CA . ALA A 1 140 ? 10.664 0.191 -11.931 1.00 76.00 140 ALA A CA 1
ATOM 1012 C C . ALA A 1 140 ? 11.494 -0.348 -13.113 1.00 76.00 140 ALA A C 1
ATOM 1014 O O . ALA A 1 140 ? 10.959 -0.617 -14.192 1.00 76.00 140 ALA A O 1
ATOM 1015 N N . ASP A 1 141 ? 12.790 -0.573 -12.891 1.00 80.31 141 ASP A N 1
ATOM 1016 C CA . ASP A 1 141 ? 13.731 -1.110 -13.868 1.00 80.31 141 ASP A CA 1
ATOM 1017 C C . ASP A 1 141 ? 13.982 -2.617 -13.729 1.00 80.31 141 ASP A C 1
ATOM 1019 O O . ASP A 1 141 ? 14.730 -3.188 -14.533 1.00 80.31 141 ASP A O 1
ATOM 1023 N N . ALA A 1 142 ? 13.337 -3.283 -12.770 1.00 83.75 142 ALA A N 1
ATOM 1024 C CA . ALA A 1 142 ? 13.472 -4.715 -12.557 1.00 83.75 142 ALA A CA 1
ATOM 1025 C C . ALA A 1 142 ? 12.912 -5.551 -13.721 1.00 83.75 142 ALA A C 1
ATOM 1027 O O . ALA A 1 142 ? 12.083 -5.120 -14.526 1.00 83.75 142 ALA A O 1
ATOM 1028 N N .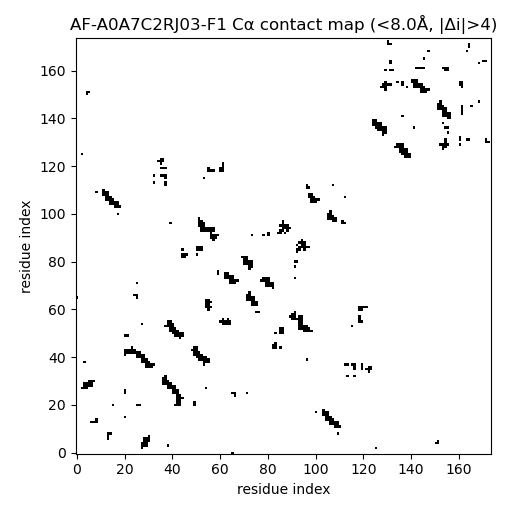 SER A 1 143 ? 13.383 -6.792 -13.805 1.00 85.06 143 SER A N 1
ATOM 1029 C CA . SER A 1 143 ? 12.684 -7.863 -14.517 1.00 85.06 143 SER A CA 1
ATOM 1030 C C . SER A 1 143 ? 11.393 -8.261 -13.782 1.00 85.06 143 SER A C 1
ATOM 1032 O O . SER A 1 143 ? 11.128 -7.784 -12.679 1.00 85.06 143 SER A O 1
ATOM 1034 N N . GLU A 1 144 ? 10.589 -9.141 -14.390 1.00 82.00 144 GLU A N 1
ATOM 1035 C CA . GLU A 1 144 ? 9.359 -9.659 -13.776 1.00 82.00 144 GLU A CA 1
ATOM 1036 C C . GLU A 1 144 ? 9.639 -10.169 -12.342 1.00 82.00 144 GLU A C 1
ATOM 1038 O O . GLU A 1 144 ? 10.452 -11.092 -12.186 1.00 82.00 144 GLU A O 1
ATOM 1043 N N . PRO A 1 145 ? 8.990 -9.603 -11.302 1.00 84.06 145 PRO A N 1
ATOM 1044 C CA . PRO A 1 145 ? 9.287 -9.961 -9.919 1.00 84.06 145 PRO A CA 1
ATOM 1045 C C . PRO A 1 145 ? 8.984 -11.438 -9.650 1.00 84.06 145 PRO A C 1
ATOM 1047 O O . PRO A 1 145 ? 8.104 -12.033 -10.282 1.00 84.06 145 PRO A O 1
ATOM 1050 N N . VAL A 1 146 ? 9.678 -12.030 -8.681 1.00 88.44 146 VAL A N 1
ATOM 1051 C CA 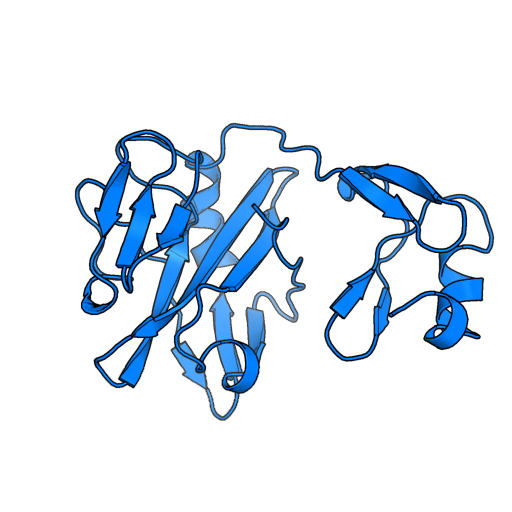. VAL A 1 146 ? 9.483 -13.433 -8.287 1.00 88.44 146 VAL A CA 1
ATOM 1052 C C . VAL A 1 146 ? 9.007 -13.493 -6.848 1.00 88.44 146 VAL A C 1
ATOM 1054 O O . VAL A 1 146 ? 9.658 -12.946 -5.964 1.00 88.44 146 VAL A O 1
ATOM 1057 N N . THR A 1 147 ? 7.895 -14.180 -6.604 1.00 84.00 147 THR A N 1
ATOM 1058 C CA . THR A 1 147 ? 7.405 -14.437 -5.247 1.00 84.00 147 THR A CA 1
ATOM 1059 C C . THR A 1 147 ? 7.901 -15.795 -4.763 1.00 84.00 147 THR A C 1
ATOM 1061 O O . THR A 1 147 ? 7.746 -16.798 -5.461 1.00 84.00 147 THR A O 1
ATOM 1064 N N . TYR A 1 148 ? 8.489 -15.836 -3.571 1.00 86.81 148 TYR A N 1
ATOM 1065 C CA . TYR A 1 148 ? 8.947 -17.055 -2.909 1.00 86.81 148 TYR A CA 1
ATOM 1066 C C . TYR A 1 148 ? 8.682 -16.948 -1.404 1.00 86.81 148 TYR A C 1
ATOM 1068 O O . TYR A 1 148 ? 8.991 -15.927 -0.801 1.00 86.81 148 TYR A O 1
ATOM 1076 N N . GLN A 1 149 ? 8.060 -17.977 -0.815 1.00 85.06 149 GLN A N 1
ATOM 1077 C CA . GLN A 1 149 ? 7.659 -18.009 0.605 1.00 85.06 149 GLN A CA 1
ATOM 1078 C C . GLN A 1 149 ? 6.873 -16.764 1.073 1.00 85.06 149 GLN A C 1
ATOM 1080 O O . GLN A 1 149 ? 7.056 -16.282 2.182 1.00 85.06 149 GLN A O 1
ATOM 1085 N N . GLY A 1 150 ? 6.004 -16.222 0.213 1.00 70.25 150 GLY A N 1
ATOM 1086 C CA . GLY A 1 150 ? 5.201 -15.030 0.525 1.00 70.25 150 GLY A CA 1
ATOM 1087 C C . GLY A 1 150 ? 5.932 -13.690 0.354 1.00 70.25 150 GLY A C 1
ATOM 1088 O O . GLY A 1 150 ? 5.280 -12.652 0.348 1.00 70.25 150 GLY A O 1
ATOM 1089 N N . GLN A 1 151 ? 7.248 -13.693 0.119 1.00 74.81 151 GLN A N 1
ATOM 1090 C CA . GLN A 1 151 ? 8.040 -12.489 -0.141 1.00 74.81 151 GLN A CA 1
ATOM 1091 C C . GLN A 1 151 ? 8.235 -12.264 -1.647 1.00 74.81 151 GLN A C 1
ATOM 1093 O O . GLN A 1 151 ? 8.501 -13.201 -2.403 1.00 74.81 151 GLN A O 1
ATOM 1098 N N . THR A 1 152 ? 8.141 -11.009 -2.092 1.00 82.19 152 THR A N 1
ATOM 1099 C CA . THR A 1 152 ? 8.453 -10.610 -3.475 1.00 82.19 152 THR A CA 1
ATOM 1100 C C . THR A 1 152 ? 9.913 -10.169 -3.590 1.00 82.19 152 THR A C 1
ATOM 1102 O O . THR A 1 152 ? 10.368 -9.320 -2.823 1.00 82.19 152 THR A O 1
ATOM 1105 N N . TYR A 1 153 ? 10.619 -10.714 -4.580 1.00 86.25 153 TYR A N 1
ATOM 1106 C CA . TYR A 1 153 ? 12.014 -10.429 -4.911 1.00 86.25 153 TYR A CA 1
ATOM 1107 C C . TYR A 1 153 ? 12.138 -9.817 -6.312 1.00 86.25 153 TYR A C 1
ATOM 1109 O O . TYR A 1 153 ? 11.381 -10.155 -7.228 1.00 86.25 153 TYR A O 1
ATOM 1117 N N . TYR A 1 154 ? 13.129 -8.943 -6.474 1.00 89.62 154 TYR A N 1
ATOM 1118 C CA . TYR A 1 154 ? 13.389 -8.172 -7.688 1.00 89.62 154 TYR A CA 1
ATOM 1119 C C . TYR A 1 154 ? 14.777 -8.488 -8.226 1.00 89.62 154 TYR A C 1
ATOM 1121 O O . TYR A 1 154 ? 15.732 -8.610 -7.460 1.00 89.62 154 TYR A O 1
ATOM 1129 N N . PHE A 1 155 ? 14.884 -8.601 -9.548 1.00 92.94 155 PHE A N 1
ATOM 1130 C CA . PHE A 1 155 ? 16.128 -8.965 -10.220 1.00 92.94 155 PHE A CA 1
ATOM 1131 C C . PHE A 1 155 ? 16.388 -8.029 -11.387 1.00 92.94 155 PHE A C 1
ATOM 1133 O O . PHE A 1 155 ? 15.454 -7.587 -12.063 1.00 92.94 155 PHE A O 1
ATOM 1140 N N . CYS A 1 156 ? 17.659 -7.769 -11.660 1.00 91.12 156 CYS A N 1
ATOM 1141 C CA . CYS A 1 156 ? 18.095 -6.999 -12.808 1.00 91.12 156 CYS A CA 1
ATOM 1142 C C . CYS A 1 156 ? 17.615 -7.626 -14.128 1.00 91.12 156 CYS A C 1
ATOM 1144 O O . CYS A 1 156 ? 17.351 -8.826 -14.225 1.00 91.12 156 CYS A O 1
ATOM 1146 N N . LYS A 1 157 ? 17.537 -6.809 -15.184 1.00 91.31 157 LYS A N 1
ATOM 1147 C CA . LYS A 1 157 ? 17.179 -7.259 -16.542 1.00 91.31 157 LYS A CA 1
ATOM 1148 C C . LYS A 1 157 ? 18.288 -8.061 -17.233 1.00 91.31 157 LYS A C 1
ATOM 1150 O O . LYS A 1 157 ? 18.088 -8.518 -18.358 1.00 91.31 157 LYS A O 1
ATOM 1155 N N . MET A 1 158 ? 19.451 -8.233 -16.595 1.00 86.69 158 MET A N 1
ATOM 1156 C CA . MET A 1 158 ? 20.486 -9.102 -17.144 1.00 86.69 158 MET A CA 1
ATOM 1157 C C . MET A 1 158 ? 19.969 -10.546 -17.204 1.00 86.69 158 MET A C 1
ATOM 1159 O O . MET A 1 158 ? 19.225 -10.978 -16.316 1.00 86.69 158 MET A O 1
ATOM 1163 N N . PRO A 1 159 ? 20.361 -11.316 -18.230 1.00 82.44 159 PRO A N 1
ATOM 1164 C CA . PRO A 1 159 ? 19.956 -12.706 -18.341 1.00 82.44 159 PRO A CA 1
ATOM 1165 C C . PRO A 1 159 ? 20.288 -13.484 -17.063 1.00 82.44 159 PRO A C 1
ATOM 1167 O O . PRO A 1 159 ? 21.341 -13.294 -16.457 1.00 82.44 159 PRO A O 1
ATOM 1170 N N . ASN A 1 160 ? 19.409 -14.418 -16.710 1.00 88.94 160 ASN A N 1
ATOM 1171 C CA . ASN A 1 160 ? 19.610 -15.453 -15.695 1.00 88.94 160 ASN A CA 1
ATOM 1172 C C . ASN A 1 160 ? 19.409 -15.085 -14.220 1.00 88.94 160 ASN A C 1
ATOM 1174 O O . ASN A 1 160 ? 19.248 -16.026 -13.456 1.00 88.94 160 ASN A O 1
ATOM 1178 N N . CYS A 1 161 ? 19.340 -13.823 -13.777 1.00 94.50 161 CYS A N 1
ATOM 1179 C CA . CYS A 1 161 ? 19.176 -13.554 -12.332 1.00 94.50 161 CYS A CA 1
ATOM 1180 C C . CYS A 1 161 ? 17.830 -14.077 -11.798 1.00 94.50 161 CYS A C 1
ATOM 1182 O O . CYS A 1 161 ? 17.798 -14.961 -10.943 1.00 94.50 161 CYS A O 1
ATOM 1184 N N . ALA A 1 162 ? 16.712 -13.660 -12.401 1.00 92.44 162 ALA A N 1
ATOM 1185 C CA . ALA A 1 162 ? 15.395 -14.180 -12.026 1.00 92.44 162 ALA A CA 1
ATOM 1186 C C . ALA A 1 162 ? 15.268 -15.702 -12.241 1.00 92.44 162 ALA A C 1
ATOM 1188 O O . ALA A 1 162 ? 14.617 -16.391 -11.459 1.00 92.44 162 ALA A O 1
ATOM 1189 N N . ALA A 1 163 ? 15.884 -16.251 -13.295 1.00 93.38 163 ALA A N 1
ATOM 1190 C CA . ALA A 1 163 ? 15.828 -17.686 -13.583 1.00 93.38 163 ALA A CA 1
ATOM 1191 C C . ALA A 1 163 ? 16.645 -18.518 -12.580 1.00 93.38 163 ALA A C 1
ATOM 1193 O O . ALA A 1 163 ? 16.165 -19.552 -12.123 1.00 93.38 163 ALA A O 1
ATOM 1194 N N . ALA A 1 164 ? 17.841 -18.056 -12.208 1.00 93.69 164 ALA A N 1
ATOM 1195 C CA . ALA A 1 164 ? 18.700 -18.700 -11.219 1.00 93.69 164 ALA A CA 1
ATOM 1196 C C . ALA A 1 164 ? 18.033 -18.706 -9.842 1.00 93.69 164 ALA A C 1
ATOM 1198 O O . ALA A 1 164 ? 18.015 -19.740 -9.177 1.00 93.69 164 ALA A O 1
ATOM 1199 N N . PHE A 1 165 ? 17.412 -17.586 -9.458 1.00 95.38 165 PHE A N 1
ATOM 1200 C CA . PHE A 1 165 ? 16.622 -17.524 -8.236 1.00 95.38 165 PHE A CA 1
ATOM 1201 C C . PHE A 1 165 ? 15.435 -18.493 -8.270 1.00 95.38 165 PHE A C 1
ATOM 1203 O O . PHE A 1 165 ? 15.226 -19.212 -7.308 1.00 95.38 165 PHE A O 1
ATOM 1210 N N . LYS A 1 166 ? 14.685 -18.583 -9.379 1.00 93.44 166 LYS A N 1
ATOM 1211 C CA . LYS A 1 166 ? 13.567 -19.542 -9.505 1.00 93.44 166 LYS A CA 1
ATOM 1212 C C . LYS A 1 166 ? 14.004 -21.008 -9.402 1.00 93.44 166 LYS A C 1
ATOM 1214 O O . LYS A 1 166 ? 13.206 -21.831 -8.970 1.00 93.44 166 LYS A O 1
ATOM 1219 N N . GLN A 1 167 ? 15.223 -21.343 -9.830 1.00 95.44 167 GLN A N 1
ATOM 1220 C CA . GLN A 1 167 ? 15.748 -22.713 -9.773 1.00 95.44 167 GLN A CA 1
ATOM 1221 C C . GLN A 1 167 ? 16.259 -23.094 -8.380 1.00 95.44 167 GLN A C 1
ATOM 1223 O O . GLN A 1 167 ? 16.065 -24.234 -7.967 1.00 95.44 167 GLN A O 1
ATOM 1228 N N . HIS A 1 168 ? 16.902 -22.155 -7.680 1.00 94.44 168 HIS A N 1
ATOM 1229 C CA . HIS A 1 168 ? 17.545 -22.390 -6.382 1.00 94.44 168 HIS A CA 1
ATOM 1230 C C . HIS A 1 168 ? 17.288 -21.240 -5.396 1.00 94.44 168 HIS A C 1
ATOM 1232 O O . HIS A 1 168 ? 18.241 -20.581 -4.962 1.00 94.44 168 HIS A O 1
ATOM 1238 N N . PRO A 1 169 ? 16.023 -20.934 -5.059 1.00 93.31 169 PRO A N 1
ATOM 1239 C CA . PRO A 1 169 ? 15.693 -19.776 -4.232 1.00 93.31 169 PRO A CA 1
ATOM 1240 C C . PRO A 1 169 ? 16.317 -19.863 -2.835 1.00 93.31 169 PRO A C 1
ATOM 1242 O O . PRO A 1 169 ? 16.781 -18.852 -2.320 1.00 93.31 169 PRO A O 1
ATOM 1245 N N . GLU A 1 170 ? 16.443 -21.063 -2.264 1.00 94.56 170 GLU A N 1
ATOM 1246 C CA . GLU A 1 170 ? 17.068 -21.344 -0.964 1.00 94.56 170 GLU A CA 1
ATOM 1247 C C . GLU A 1 170 ? 18.547 -20.942 -0.868 1.00 94.56 170 GLU A C 1
ATOM 1249 O O . GLU A 1 170 ? 19.087 -20.790 0.225 1.00 94.56 170 GLU A O 1
ATOM 1254 N N . LYS A 1 171 ? 19.223 -20.762 -2.009 1.00 94.12 171 LYS A N 1
ATOM 1255 C CA . LYS A 1 171 ? 20.610 -20.286 -2.047 1.00 94.12 171 LYS A CA 1
ATOM 1256 C C . LYS A 1 171 ? 20.714 -18.778 -1.800 1.00 94.12 171 LYS A C 1
ATOM 1258 O O . LYS A 1 171 ? 21.777 -18.300 -1.400 1.00 94.12 171 LYS A O 1
ATOM 1263 N N . TYR A 1 172 ? 19.643 -18.037 -2.079 1.00 91.50 172 TYR A N 1
ATOM 1264 C CA . TYR A 1 172 ? 19.641 -16.575 -2.137 1.00 91.50 172 TYR A CA 1
ATOM 1265 C C . TYR A 1 172 ? 18.700 -15.954 -1.103 1.00 91.50 172 TYR A C 1
ATOM 1267 O O . TYR A 1 172 ? 19.088 -15.012 -0.413 1.00 91.50 172 TYR A O 1
ATOM 1275 N N . ALA A 1 173 ? 17.476 -16.475 -0.997 1.00 85.81 173 ALA A N 1
ATOM 1276 C CA . ALA A 1 173 ? 16.504 -16.085 0.011 1.00 85.81 173 ALA A CA 1
ATOM 1277 C C . ALA A 1 173 ? 16.940 -16.639 1.372 1.00 85.81 173 ALA A C 1
ATOM 1279 O O . ALA A 1 173 ? 17.196 -17.837 1.502 1.00 85.81 173 ALA A O 1
ATOM 1280 N N . ARG A 1 174 ? 17.060 -15.752 2.360 1.00 72.75 174 ARG A N 1
ATOM 1281 C CA . ARG A 1 174 ? 17.337 -16.090 3.758 1.00 72.75 174 ARG A CA 1
ATOM 1282 C C . ARG A 1 174 ? 16.087 -15.917 4.594 1.00 72.75 174 ARG A C 1
ATOM 1284 O O . ARG A 1 174 ? 15.317 -14.991 4.257 1.00 72.75 174 ARG A O 1
#

pLDDT: mean 91.16, std 8.22, range [53.56, 98.69]

Foldseek 3Di:
DDDAQEFDDDPQKTWDFCVVAEPQAWHKYWYDDPLFTWIKIWHQAPVRDIAIATQAAPPGFNQGWHDDPSFIARPPPRDTHHRNCRQVGDDRHGHHQDWDDDPRIIMGGNVSSVVCRVSGPDSPQPWDALQQPRDTHGQVQFDDWDDDPNGIGTHHPPPDSVVVCVVCVVVRPD

Mean predicted aligned error: 7.26 Å